Protein AF-A0A6M0RMW5-F1 (afdb_monomer_lite)

Radius of gyration: 16.73 Å; chains: 1; bounding box: 30×36×55 Å

Sequence (79 aa):
MSHILHRDSSLRERGSSYAAGTDLVSYGFQEPYLRAVLGLIGVSDITFIRAANSNEREDSRRQSLAKTHDLIRQMTTTW

Secondary structure (DSSP, 8-state):
--------------S----TTSTTGGG--HHHHHHHHHHHTT-----------SSS-HHHHHHHHHHHHHHHHHHHTT-

Structure (mmCIF, N/CA/C/O backbone):
data_AF-A0A6M0RMW5-F1
#
_entry.id   AF-A0A6M0RMW5-F1
#
loop_
_atom_site.group_PDB
_atom_site.id
_atom_site.type_symbol
_atom_site.label_atom_id
_atom_site.label_alt_id
_atom_site.label_comp_id
_atom_site.label_asym_id
_atom_site.label_entity_id
_atom_site.label_seq_id
_atom_site.pdbx_PDB_ins_code
_atom_site.Cartn_x
_atom_site.Cartn_y
_atom_site.Cartn_z
_atom_site.occupancy
_atom_site.B_iso_or_equiv
_atom_site.auth_seq_id
_atom_site.auth_comp_id
_atom_site.auth_asym_id
_atom_site.auth_atom_id
_atom_site.pdbx_PDB_model_num
ATOM 1 N N . MET A 1 1 ? -0.354 24.419 -39.781 1.00 35.94 1 MET A N 1
ATOM 2 C CA . MET A 1 1 ? -0.400 22.943 -39.841 1.00 35.94 1 MET A CA 1
ATOM 3 C C . MET A 1 1 ? 0.477 22.428 -38.704 1.00 35.94 1 MET A C 1
ATOM 5 O O . MET A 1 1 ? 1.689 22.422 -38.842 1.00 35.94 1 MET A O 1
ATOM 9 N N . SER A 1 2 ? -0.120 22.200 -37.530 1.00 38.38 2 SER A N 1
ATOM 10 C CA . SER A 1 2 ? 0.588 21.935 -36.266 1.00 38.38 2 SER A CA 1
ATOM 11 C C . SER A 1 2 ? 0.544 20.436 -35.978 1.00 38.38 2 SER A C 1
ATOM 13 O O . SER A 1 2 ? -0.546 19.886 -35.843 1.00 38.38 2 SER A O 1
ATOM 15 N N . HIS A 1 3 ? 1.699 19.769 -35.953 1.00 34.62 3 HIS A N 1
ATOM 16 C CA . HIS A 1 3 ? 1.802 18.345 -35.636 1.00 34.62 3 HIS A CA 1
ATOM 17 C C . HIS A 1 3 ? 2.291 18.215 -34.189 1.00 34.62 3 HIS A C 1
ATOM 19 O O . HIS A 1 3 ? 3.422 18.573 -33.863 1.00 34.62 3 HIS A O 1
ATOM 25 N N . ILE A 1 4 ? 1.396 17.763 -33.313 1.00 42.66 4 ILE A N 1
ATOM 26 C CA . ILE A 1 4 ? 1.635 17.531 -31.887 1.00 42.66 4 ILE A CA 1
ATOM 27 C C . ILE A 1 4 ? 2.491 16.266 -31.749 1.00 42.66 4 ILE A C 1
ATOM 29 O O . ILE A 1 4 ? 2.045 15.169 -32.083 1.00 42.66 4 ILE A O 1
ATOM 33 N N . LEU A 1 5 ? 3.724 16.423 -31.265 1.00 39.88 5 LEU A N 1
ATOM 34 C CA . LEU A 1 5 ? 4.587 15.314 -30.859 1.00 39.88 5 LEU A CA 1
ATOM 35 C C . LEU A 1 5 ? 3.973 14.625 -29.632 1.00 39.88 5 LEU A C 1
ATOM 37 O O . LEU A 1 5 ? 3.849 15.221 -28.562 1.00 39.88 5 LEU A O 1
ATOM 41 N N . HIS A 1 6 ? 3.575 13.365 -29.819 1.00 39.53 6 HIS A N 1
ATOM 42 C CA . HIS A 1 6 ? 3.142 12.453 -28.765 1.00 39.53 6 HIS A CA 1
ATOM 43 C C . HIS A 1 6 ? 4.246 12.318 -27.709 1.00 39.53 6 HIS A C 1
ATOM 45 O O . HIS A 1 6 ? 5.358 11.876 -27.997 1.00 39.53 6 HIS A O 1
ATOM 51 N N . ARG A 1 7 ? 3.928 12.697 -26.471 1.00 44.59 7 ARG A N 1
ATOM 52 C CA . ARG A 1 7 ? 4.787 12.514 -25.303 1.00 44.59 7 ARG A CA 1
ATOM 53 C C . ARG A 1 7 ? 4.677 11.059 -24.840 1.00 44.59 7 ARG A C 1
ATOM 55 O O . ARG A 1 7 ? 3.951 10.770 -23.895 1.00 44.59 7 ARG A O 1
ATOM 62 N N . ASP A 1 8 ? 5.375 10.144 -25.510 1.00 42.72 8 ASP A N 1
ATOM 63 C CA . ASP A 1 8 ? 5.595 8.808 -24.954 1.00 42.72 8 ASP A CA 1
ATOM 64 C C . ASP A 1 8 ? 6.735 8.891 -23.935 1.00 42.72 8 ASP A C 1
ATOM 66 O O . ASP A 1 8 ? 7.917 8.875 -24.264 1.00 42.72 8 ASP A O 1
ATOM 70 N N . SER A 1 9 ? 6.370 9.079 -22.670 1.00 42.09 9 SER A N 1
ATOM 71 C CA . SER A 1 9 ? 7.286 8.908 -21.546 1.00 42.09 9 SER A CA 1
ATOM 72 C C . SER A 1 9 ? 7.033 7.548 -20.900 1.00 42.09 9 SER A C 1
ATOM 74 O O . SER A 1 9 ? 6.625 7.478 -19.740 1.00 42.09 9 SER A O 1
ATOM 76 N N . SER A 1 10 ? 7.251 6.458 -21.639 1.00 38.84 10 SER A N 1
ATOM 77 C CA . SER A 1 10 ? 7.277 5.103 -21.079 1.00 38.84 10 SER A CA 1
ATOM 78 C C . SER A 1 10 ? 8.673 4.744 -20.544 1.00 38.84 10 SER A C 1
ATOM 80 O O . SER A 1 10 ? 9.273 3.737 -20.903 1.00 38.84 10 SER A O 1
ATOM 82 N N . LEU A 1 11 ? 9.196 5.542 -19.602 1.00 34.44 11 LEU A N 1
ATOM 83 C CA . LEU A 1 11 ? 10.334 5.124 -18.771 1.00 34.44 11 LEU A CA 1
ATOM 84 C C . LEU A 1 11 ? 9.848 4.076 -17.753 1.00 34.44 11 LEU A C 1
ATOM 86 O O . LEU A 1 11 ? 9.645 4.363 -16.572 1.00 34.44 11 LEU A O 1
ATOM 90 N N . ARG A 1 12 ? 9.596 2.852 -18.229 1.00 41.66 12 ARG A N 1
ATOM 91 C CA . ARG A 1 12 ? 9.453 1.655 -17.393 1.00 41.66 12 ARG A CA 1
ATOM 92 C C . ARG A 1 12 ? 10.846 1.063 -17.189 1.00 41.66 12 ARG A C 1
ATOM 94 O O . ARG A 1 12 ? 11.219 0.093 -17.839 1.00 41.66 12 ARG A O 1
ATOM 101 N N . GLU A 1 13 ? 11.616 1.684 -16.301 1.00 40.12 13 GLU A N 1
ATOM 102 C CA . GLU A 1 13 ? 12.868 1.121 -15.783 1.00 40.12 13 GLU A CA 1
ATOM 103 C C . GLU A 1 13 ? 12.534 -0.234 -15.131 1.00 40.12 13 GLU A C 1
ATOM 105 O O . GLU A 1 13 ? 11.644 -0.327 -14.277 1.00 40.12 13 GLU A O 1
ATOM 110 N N . ARG A 1 14 ? 13.160 -1.310 -15.609 1.00 50.16 14 ARG A N 1
ATOM 111 C CA . ARG A 1 14 ? 12.855 -2.696 -15.232 1.00 50.16 14 ARG A CA 1
ATOM 112 C C . ARG A 1 14 ? 13.651 -3.103 -13.990 1.00 50.16 14 ARG A C 1
ATOM 114 O O . ARG A 1 14 ? 14.321 -4.127 -13.994 1.00 50.16 14 ARG A O 1
ATOM 121 N N . GLY A 1 15 ? 13.476 -2.370 -12.896 1.00 47.31 15 GLY A N 1
ATOM 122 C CA . GLY A 1 15 ? 13.741 -2.890 -11.558 1.00 47.31 15 GLY A CA 1
ATOM 123 C C . GLY A 1 15 ? 12.563 -3.762 -11.124 1.00 47.31 15 GLY A C 1
ATOM 124 O O . GLY A 1 15 ? 11.417 -3.438 -11.431 1.00 47.31 15 GLY A O 1
ATOM 125 N N . SER A 1 16 ? 12.831 -4.895 -10.465 1.00 54.62 16 SER A N 1
ATOM 126 C CA . SER A 1 16 ? 11.818 -5.861 -10.005 1.00 54.62 16 SER A CA 1
ATOM 127 C C . SER A 1 16 ? 10.669 -5.163 -9.267 1.00 54.62 16 SER A C 1
ATOM 129 O O . SER A 1 16 ? 10.761 -4.817 -8.088 1.00 54.62 16 SER A O 1
ATOM 131 N N . SER A 1 17 ? 9.586 -4.902 -9.992 1.00 60.75 17 SER A N 1
ATOM 132 C CA . SER A 1 17 ? 8.417 -4.228 -9.463 1.00 60.75 17 SER A CA 1
ATOM 133 C C . SER A 1 17 ? 7.400 -5.299 -9.128 1.00 60.75 17 SER A C 1
ATOM 135 O O . SER A 1 17 ? 6.762 -5.846 -10.019 1.00 60.75 17 SER A O 1
ATOM 137 N N . TYR A 1 18 ? 7.213 -5.592 -7.842 1.00 66.88 18 TYR A N 1
ATOM 138 C CA . TYR A 1 18 ? 6.106 -6.426 -7.354 1.00 66.88 18 TYR A CA 1
ATOM 139 C C . TYR A 1 18 ? 4.770 -5.659 -7.377 1.00 66.88 18 TYR A C 1
ATOM 141 O O . TYR A 1 18 ? 3.976 -5.767 -6.443 1.00 66.88 18 TYR A O 1
ATOM 149 N N . ALA A 1 19 ? 4.604 -4.717 -8.307 1.00 66.50 19 ALA A N 1
ATOM 150 C CA . ALA A 1 19 ? 3.396 -3.914 -8.430 1.00 66.50 19 ALA A CA 1
ATOM 151 C C . ALA A 1 19 ? 2.292 -4.725 -9.114 1.00 66.50 19 ALA A C 1
ATOM 153 O O . ALA A 1 19 ? 2.563 -5.701 -9.813 1.00 66.50 19 ALA A O 1
ATOM 154 N N . ALA A 1 20 ? 1.044 -4.299 -8.931 1.00 65.06 20 ALA A N 1
ATOM 155 C CA . ALA A 1 20 ? -0.087 -4.906 -9.615 1.00 65.06 20 ALA A CA 1
ATOM 156 C C . ALA A 1 20 ? 0.134 -4.918 -11.140 1.00 65.06 20 ALA A C 1
ATOM 158 O O . ALA A 1 20 ? 0.547 -3.915 -11.726 1.00 65.06 20 ALA A O 1
ATOM 159 N N . GLY A 1 21 ? -0.133 -6.063 -11.772 1.00 71.19 21 GLY A N 1
ATOM 160 C CA . GLY A 1 21 ? 0.033 -6.250 -13.216 1.00 71.19 21 GLY A CA 1
ATOM 161 C C . GLY A 1 21 ? 1.432 -6.677 -13.672 1.00 71.19 21 GLY A C 1
ATOM 162 O O . GLY A 1 21 ? 1.670 -6.716 -14.876 1.00 71.19 21 GLY A O 1
ATOM 163 N N . THR A 1 22 ? 2.354 -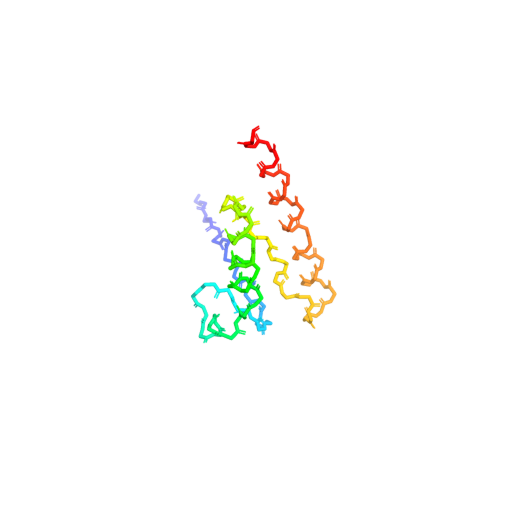6.996 -12.757 1.00 68.62 22 THR A N 1
ATOM 164 C CA . THR A 1 22 ? 3.601 -7.703 -13.092 1.00 68.62 22 THR A CA 1
ATOM 165 C C . THR A 1 22 ? 3.506 -9.177 -12.706 1.00 68.62 22 THR A C 1
ATOM 167 O O . THR A 1 22 ? 2.853 -9.518 -11.721 1.00 68.62 22 THR A O 1
ATOM 170 N N . ASP A 1 23 ? 4.230 -10.048 -13.414 1.00 73.50 23 ASP A N 1
ATOM 171 C CA . ASP A 1 23 ? 4.349 -11.477 -13.060 1.00 73.50 23 ASP A CA 1
ATOM 172 C C . ASP A 1 23 ? 4.970 -11.688 -11.672 1.00 73.50 23 ASP A C 1
ATOM 174 O O . ASP A 1 23 ? 4.864 -12.752 -11.065 1.00 73.50 23 ASP A O 1
ATOM 178 N N . LEU A 1 24 ? 5.626 -10.650 -11.153 1.00 71.25 24 LEU A N 1
ATOM 179 C CA . LEU A 1 24 ? 6.290 -10.681 -9.867 1.00 71.25 24 LEU A CA 1
ATOM 180 C C . LEU A 1 24 ? 5.337 -10.333 -8.715 1.00 71.25 24 LEU A C 1
ATOM 182 O O . LEU A 1 24 ? 5.689 -10.588 -7.572 1.00 71.25 24 LEU A O 1
ATOM 186 N N . VAL A 1 25 ? 4.129 -9.807 -8.958 1.00 75.38 25 VAL A N 1
ATOM 187 C CA . VAL A 1 25 ? 3.201 -9.345 -7.901 1.00 75.38 25 VAL A CA 1
ATOM 188 C C . VAL A 1 25 ? 3.024 -10.352 -6.752 1.00 75.38 25 VAL A C 1
ATOM 190 O O . VAL A 1 25 ? 3.041 -9.960 -5.586 1.00 75.38 25 VAL A O 1
ATOM 193 N N . SER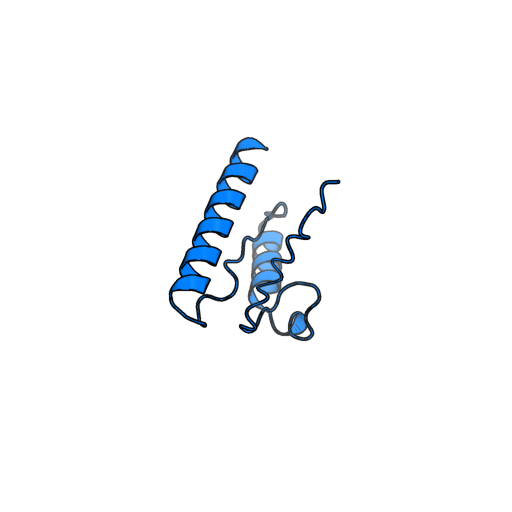 A 1 26 ? 2.963 -11.652 -7.060 1.00 74.62 26 SER A N 1
ATOM 194 C CA . SER A 1 26 ? 2.809 -12.741 -6.084 1.00 74.62 26 SER A CA 1
ATOM 195 C C . SER A 1 26 ? 4.014 -12.947 -5.157 1.00 74.62 26 SER A C 1
ATOM 197 O O . SER A 1 26 ? 3.870 -13.564 -4.108 1.00 74.62 26 SER A O 1
ATOM 199 N N . TYR A 1 27 ? 5.186 -12.418 -5.507 1.00 71.75 27 TYR A N 1
ATOM 200 C CA . TYR A 1 27 ? 6.399 -12.451 -4.683 1.00 71.75 27 TYR A CA 1
ATOM 201 C C . TYR A 1 27 ? 6.502 -11.245 -3.729 1.00 71.75 27 TYR A C 1
ATOM 203 O O . TYR A 1 27 ? 7.409 -11.174 -2.898 1.00 71.75 27 TYR A O 1
ATOM 211 N N . GLY A 1 28 ? 5.578 -10.282 -3.816 1.00 76.19 28 GLY A N 1
ATOM 212 C CA . GLY A 1 28 ? 5.534 -9.094 -2.965 1.00 76.19 28 GLY A CA 1
ATOM 213 C C . GLY A 1 28 ? 4.827 -9.327 -1.628 1.00 76.19 28 GLY A C 1
ATOM 214 O O . GLY A 1 28 ? 3.734 -8.811 -1.422 1.00 76.19 28 GLY A O 1
ATOM 215 N N . PHE A 1 29 ? 5.445 -10.054 -0.694 1.00 81.69 29 PHE A N 1
ATOM 216 C CA . PHE A 1 29 ? 4.802 -10.444 0.578 1.00 81.69 29 PHE A CA 1
ATOM 217 C C . PHE A 1 29 ? 4.634 -9.322 1.616 1.00 81.69 29 PHE A C 1
ATOM 219 O O . PHE A 1 29 ? 3.860 -9.471 2.561 1.00 81.69 29 PHE A O 1
ATOM 226 N N . GLN A 1 30 ? 5.333 -8.195 1.459 1.00 83.44 30 GLN A N 1
ATOM 227 C CA . GLN A 1 30 ? 5.362 -7.127 2.464 1.00 83.44 30 GLN A CA 1
ATOM 228 C C . GLN A 1 30 ? 3.986 -6.488 2.700 1.00 83.44 30 GLN A C 1
ATOM 230 O O . GLN A 1 30 ? 3.560 -6.333 3.842 1.00 83.44 30 GLN A O 1
ATOM 235 N N . GLU A 1 31 ? 3.287 -6.113 1.629 1.00 85.31 31 GLU A N 1
ATOM 236 C CA . GLU A 1 31 ? 1.981 -5.458 1.740 1.00 85.31 31 GLU A CA 1
ATOM 237 C C . GLU A 1 31 ? 0.887 -6.414 2.257 1.00 85.31 31 GLU A C 1
ATOM 239 O O . GLU A 1 31 ? 0.196 -6.034 3.204 1.00 85.31 31 GLU A O 1
ATOM 244 N N . PRO A 1 32 ? 0.758 -7.662 1.754 1.00 87.44 32 PRO A N 1
ATOM 245 C CA . PRO A 1 32 ? -0.168 -8.644 2.320 1.00 87.44 32 PRO A CA 1
ATOM 246 C C . PRO A 1 32 ? 0.053 -8.903 3.815 1.00 87.44 32 PRO A C 1
ATOM 248 O O . PRO A 1 32 ? -0.911 -8.948 4.577 1.00 87.44 32 PRO A O 1
ATOM 251 N N . TYR A 1 33 ? 1.311 -9.022 4.251 1.00 88.94 33 TYR A N 1
ATOM 252 C CA . TYR A 1 33 ? 1.637 -9.230 5.662 1.00 88.94 33 TYR A CA 1
ATOM 253 C C . TYR A 1 33 ? 1.214 -8.039 6.531 1.00 88.94 33 TYR A C 1
ATOM 255 O O . TYR A 1 33 ? 0.529 -8.213 7.539 1.00 88.94 33 TYR A O 1
ATOM 263 N N . LEU A 1 34 ? 1.574 -6.816 6.125 1.00 90.44 34 LEU A N 1
ATOM 264 C CA . LEU A 1 34 ? 1.230 -5.610 6.880 1.00 90.44 34 LEU A CA 1
ATOM 265 C C . LEU A 1 34 ? -0.283 -5.377 6.925 1.00 90.44 34 LEU A C 1
ATOM 267 O O . LEU A 1 34 ? -0.800 -5.020 7.979 1.00 90.44 34 LEU A O 1
ATOM 271 N N . ARG A 1 35 ? -1.008 -5.641 5.831 1.00 91.25 35 ARG A N 1
ATOM 272 C CA . ARG A 1 35 ? -2.478 -5.594 5.823 1.00 91.25 35 ARG A CA 1
ATOM 273 C C . ARG A 1 35 ? -3.087 -6.582 6.815 1.00 91.25 35 ARG A C 1
ATOM 275 O O . ARG A 1 35 ? -4.009 -6.208 7.530 1.00 91.25 35 ARG A O 1
ATOM 282 N N . ALA A 1 36 ? -2.571 -7.809 6.890 1.00 92.50 36 ALA A N 1
ATOM 283 C CA . ALA A 1 36 ? -3.086 -8.817 7.814 1.00 92.50 36 ALA A CA 1
ATOM 284 C C . ALA A 1 36 ? -2.873 -8.419 9.285 1.00 92.50 36 ALA A C 1
ATOM 286 O O . ALA A 1 36 ? -3.806 -8.483 10.083 1.00 92.50 36 ALA A O 1
ATOM 287 N N . VAL A 1 37 ? -1.667 -7.961 9.636 1.00 94.19 37 VAL A N 1
ATOM 288 C CA . VAL A 1 37 ? -1.340 -7.545 11.011 1.00 94.19 37 VAL A CA 1
ATOM 289 C C . VAL A 1 37 ? -2.127 -6.302 11.422 1.00 94.19 37 VAL A C 1
ATOM 291 O O . VAL A 1 37 ? -2.703 -6.274 12.507 1.00 94.19 37 VAL A O 1
ATOM 294 N N . LEU A 1 38 ? -2.183 -5.283 10.561 1.00 93.25 38 LEU A N 1
ATOM 295 C CA . LEU A 1 38 ? -2.929 -4.057 10.845 1.00 93.25 38 LEU A CA 1
ATOM 296 C C . LEU A 1 38 ? -4.443 -4.321 10.911 1.00 93.25 38 LEU A C 1
ATOM 298 O O . LEU A 1 38 ? -5.117 -3.807 11.803 1.00 93.25 38 LEU A O 1
ATOM 302 N N . GLY A 1 39 ? -4.961 -5.205 10.053 1.00 92.19 39 GLY A N 1
ATOM 303 C CA . GLY A 1 39 ? -6.355 -5.640 10.090 1.00 92.19 39 GLY A CA 1
ATOM 304 C C . GLY A 1 39 ? -6.723 -6.374 11.381 1.00 92.19 39 GLY A C 1
ATOM 305 O O . GLY A 1 39 ? -7.808 -6.152 11.914 1.00 92.19 39 GLY A O 1
ATOM 306 N N . LEU A 1 40 ? -5.811 -7.181 11.938 1.00 94.94 40 LEU A N 1
ATOM 307 C CA . LEU A 1 40 ? -6.029 -7.873 13.215 1.00 94.94 40 LEU A CA 1
ATOM 308 C C . LEU A 1 40 ? -6.256 -6.897 14.382 1.00 94.94 40 LEU A C 1
ATOM 310 O O . LEU A 1 40 ? -7.040 -7.195 15.279 1.00 94.94 40 LEU A O 1
ATOM 314 N N . ILE A 1 41 ? -5.600 -5.733 14.364 1.00 95.50 41 ILE A N 1
ATOM 315 C CA . ILE A 1 41 ? -5.744 -4.689 15.395 1.00 95.50 41 ILE A CA 1
ATOM 316 C C . ILE A 1 41 ? -6.815 -3.637 15.054 1.00 95.50 41 ILE A C 1
ATOM 318 O O . ILE A 1 41 ? -6.924 -2.628 15.747 1.00 95.50 41 ILE A O 1
ATOM 322 N N . GLY A 1 42 ? -7.609 -3.854 13.999 1.00 92.31 42 GLY A N 1
ATOM 323 C CA . GLY A 1 42 ? -8.726 -2.983 13.614 1.00 92.31 42 GLY A CA 1
ATOM 324 C C . GLY A 1 42 ? -8.370 -1.811 12.691 1.00 92.31 42 GLY A C 1
ATOM 325 O O . GLY A 1 42 ? -9.244 -1.004 12.379 1.00 92.31 42 GLY A O 1
ATOM 326 N N . VAL A 1 43 ? -7.130 -1.712 12.206 1.00 91.56 43 VAL A N 1
ATOM 327 C CA . VAL A 1 43 ? -6.725 -0.701 11.217 1.00 91.56 43 VAL A CA 1
ATOM 328 C C . VAL A 1 43 ? -6.953 -1.275 9.820 1.00 91.56 43 VAL A C 1
ATOM 330 O O . VAL A 1 43 ? -6.234 -2.168 9.381 1.00 91.56 43 VAL A O 1
ATOM 333 N N . SER A 1 44 ? -7.980 -0.786 9.126 1.00 89.44 44 SER A N 1
ATOM 334 C CA . SER A 1 44 ? -8.412 -1.323 7.823 1.00 89.44 44 SER A CA 1
ATOM 335 C C . SER A 1 44 ? -8.291 -0.326 6.671 1.00 89.44 44 SER A C 1
ATOM 337 O O . SER A 1 44 ? -8.034 -0.740 5.538 1.00 89.44 44 SER A O 1
ATOM 339 N N . ASP A 1 45 ? -8.398 0.973 6.952 1.00 89.00 45 ASP A N 1
ATOM 340 C CA . ASP A 1 45 ? -8.201 2.026 5.958 1.00 89.00 45 ASP A CA 1
ATOM 341 C C . ASP A 1 45 ? -6.705 2.323 5.783 1.00 89.00 45 ASP A C 1
ATOM 343 O O . ASP A 1 45 ? -6.115 3.153 6.474 1.00 89.00 45 ASP A O 1
ATOM 347 N N . ILE A 1 46 ? -6.053 1.539 4.918 1.00 85.00 46 ILE A N 1
ATOM 348 C CA . ILE A 1 46 ? -4.600 1.575 4.721 1.00 85.00 46 ILE A CA 1
ATOM 349 C C . ILE A 1 46 ? -4.274 1.814 3.253 1.00 85.00 46 ILE A C 1
ATOM 351 O O . ILE A 1 46 ? -4.568 0.989 2.378 1.00 85.00 46 ILE A O 1
ATOM 355 N N . THR A 1 47 ? -3.545 2.900 3.018 1.00 86.44 47 THR A N 1
ATOM 356 C CA . THR A 1 47 ? -2.950 3.231 1.727 1.00 86.44 47 THR A CA 1
ATOM 357 C C . THR A 1 47 ? -1.451 2.939 1.754 1.00 86.44 47 THR A C 1
ATOM 359 O O . THR A 1 47 ? -0.718 3.498 2.567 1.00 86.44 47 THR A O 1
ATOM 362 N N . PHE A 1 48 ? -0.975 2.087 0.842 1.00 82.12 48 PHE A N 1
ATOM 363 C CA . PHE A 1 48 ? 0.455 1.823 0.667 1.00 82.12 48 PHE A CA 1
ATOM 364 C C . PHE A 1 48 ? 1.019 2.676 -0.466 1.00 82.12 48 PHE A C 1
ATOM 366 O O . PHE A 1 48 ? 0.494 2.678 -1.578 1.00 82.12 48 PHE A O 1
ATOM 373 N N . ILE A 1 49 ? 2.129 3.359 -0.194 1.00 79.50 49 ILE A N 1
ATOM 374 C CA . ILE A 1 49 ? 2.882 4.122 -1.190 1.00 79.50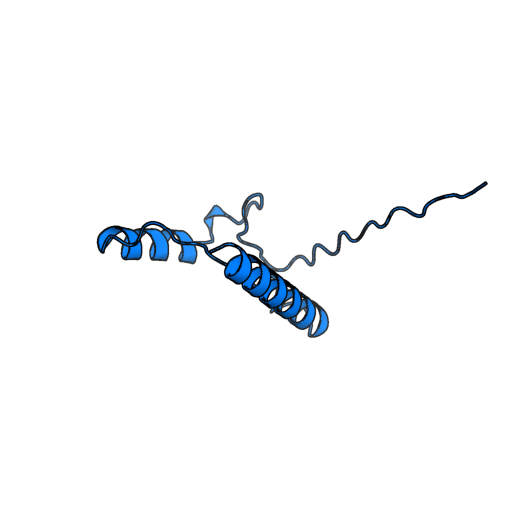 49 ILE A CA 1
ATOM 375 C C . ILE A 1 49 ? 4.241 3.451 -1.367 1.00 79.50 49 ILE A C 1
ATOM 377 O O . ILE A 1 49 ? 4.974 3.246 -0.400 1.00 79.50 49 ILE A O 1
ATOM 381 N N . ARG A 1 50 ? 4.585 3.099 -2.609 1.00 73.06 50 ARG A N 1
ATOM 382 C CA . ARG A 1 50 ? 5.849 2.434 -2.946 1.00 73.06 50 ARG A CA 1
ATOM 383 C C . ARG A 1 50 ? 6.706 3.327 -3.834 1.00 73.06 50 ARG A C 1
ATOM 385 O O . ARG A 1 50 ? 6.299 3.669 -4.940 1.00 73.06 50 ARG A O 1
ATOM 392 N N . ALA A 1 51 ? 7.935 3.593 -3.403 1.00 70.44 51 ALA A N 1
ATOM 393 C CA . ALA A 1 51 ? 8.974 4.124 -4.278 1.00 70.44 51 ALA A CA 1
ATOM 394 C C . ALA A 1 51 ? 9.544 2.972 -5.130 1.00 70.44 51 ALA A C 1
ATOM 396 O O . ALA A 1 51 ? 10.396 2.207 -4.677 1.00 70.44 51 ALA A O 1
ATOM 397 N N . ALA A 1 52 ? 9.027 2.777 -6.346 1.00 62.16 52 ALA A N 1
ATOM 398 C CA . ALA A 1 52 ? 9.539 1.749 -7.256 1.00 62.16 52 ALA A CA 1
ATOM 399 C C . ALA A 1 52 ? 10.950 2.111 -7.769 1.00 62.16 52 ALA A C 1
ATOM 401 O O . ALA A 1 52 ? 11.212 3.270 -8.072 1.00 62.16 52 ALA A O 1
ATOM 402 N N . ASN A 1 53 ? 11.831 1.118 -7.919 1.00 62.41 53 ASN A N 1
ATOM 403 C CA . ASN A 1 53 ? 13.128 1.216 -8.615 1.00 62.41 53 ASN A CA 1
ATOM 404 C C . ASN A 1 53 ? 14.176 2.159 -7.991 1.00 62.41 53 ASN A C 1
ATOM 406 O O . ASN A 1 53 ? 14.664 3.089 -8.623 1.00 62.41 53 ASN A O 1
ATOM 410 N N . SER A 1 54 ? 14.587 1.858 -6.757 1.00 54.12 54 SER A N 1
ATOM 411 C CA . SER A 1 54 ? 15.735 2.507 -6.096 1.00 54.12 54 SER A CA 1
ATOM 412 C C . SER A 1 54 ? 17.105 1.902 -6.482 1.00 54.12 54 SER A C 1
ATOM 414 O O . SER A 1 54 ? 18.145 2.524 -6.254 1.00 54.12 54 SER A O 1
ATOM 416 N N . ASN A 1 55 ? 17.110 0.694 -7.070 1.00 54.19 55 ASN A N 1
ATOM 417 C CA . ASN A 1 55 ? 18.331 -0.077 -7.356 1.00 54.19 55 ASN A CA 1
ATOM 418 C C . ASN A 1 55 ? 18.942 0.170 -8.746 1.00 54.19 55 ASN A C 1
ATOM 420 O O . ASN A 1 55 ? 20.102 -0.175 -8.955 1.00 54.19 55 ASN A O 1
ATOM 424 N N . GLU A 1 56 ? 18.215 0.771 -9.690 1.00 55.31 56 GLU A N 1
ATOM 425 C CA . GLU A 1 56 ? 18.727 1.047 -11.038 1.00 55.31 56 GLU A CA 1
ATOM 426 C C . GLU A 1 56 ? 19.045 2.540 -11.176 1.00 55.31 56 GLU A C 1
ATOM 428 O O . GLU A 1 56 ? 18.172 3.338 -11.470 1.00 55.31 56 GLU A O 1
ATOM 433 N N . ARG A 1 57 ? 20.315 2.910 -10.959 1.00 62.66 57 ARG A N 1
ATOM 434 C CA . ARG A 1 57 ? 20.898 4.254 -11.181 1.00 62.66 57 ARG A CA 1
ATOM 435 C C . ARG A 1 57 ? 20.350 5.400 -10.300 1.00 62.66 57 ARG A C 1
ATOM 437 O O . ARG A 1 57 ? 19.226 5.411 -9.810 1.00 62.66 57 ARG A O 1
ATOM 444 N N . GLU A 1 58 ? 21.210 6.396 -10.076 1.00 65.88 58 GLU A N 1
ATOM 445 C CA . GLU A 1 58 ? 20.941 7.579 -9.238 1.00 65.88 58 GLU A CA 1
ATOM 446 C C . GLU A 1 58 ? 19.711 8.375 -9.702 1.00 65.88 58 GLU A C 1
ATOM 448 O O . GLU A 1 58 ? 18.896 8.803 -8.881 1.00 65.88 58 GLU A O 1
ATOM 453 N N . ASP A 1 59 ? 19.546 8.523 -11.017 1.00 68.62 59 ASP A N 1
ATOM 454 C CA . ASP A 1 59 ? 18.474 9.326 -11.605 1.00 68.62 59 ASP A CA 1
ATOM 455 C C . ASP A 1 59 ? 17.088 8.700 -11.417 1.00 68.62 59 ASP A C 1
ATOM 457 O O . ASP A 1 59 ? 16.142 9.402 -11.050 1.00 68.62 59 ASP A O 1
ATOM 461 N N . SER A 1 60 ? 16.949 7.383 -11.588 1.00 65.81 60 SER A N 1
ATOM 462 C CA . SER A 1 60 ? 15.660 6.695 -11.434 1.00 65.81 60 SER A CA 1
ATOM 463 C C . SER A 1 60 ? 15.206 6.683 -9.971 1.00 65.81 60 SER A C 1
ATOM 465 O O . SER A 1 60 ? 14.019 6.865 -9.688 1.00 65.81 60 SER A O 1
ATOM 467 N N . ARG A 1 61 ? 16.150 6.617 -9.021 1.00 66.81 61 ARG A N 1
ATOM 468 C CA . ARG A 1 61 ? 15.862 6.781 -7.588 1.00 66.81 61 ARG A CA 1
ATOM 469 C C . ARG A 1 61 ? 15.355 8.184 -7.261 1.00 66.81 61 ARG A C 1
ATOM 471 O O . ARG A 1 61 ? 14.342 8.319 -6.577 1.00 66.81 61 ARG A O 1
ATOM 478 N N . ARG A 1 62 ? 16.016 9.231 -7.770 1.00 75.44 62 ARG A N 1
ATOM 479 C CA . ARG A 1 62 ? 15.578 10.628 -7.579 1.00 75.44 62 ARG A CA 1
ATOM 480 C C . ARG A 1 62 ? 14.182 10.863 -8.144 1.00 75.44 62 ARG A C 1
ATOM 482 O O . ARG A 1 62 ? 13.351 11.473 -7.475 1.00 75.44 62 ARG A O 1
ATOM 489 N N . GLN A 1 63 ? 13.899 10.331 -9.331 1.00 77.06 63 GLN A N 1
ATOM 490 C CA . GLN A 1 63 ? 12.573 10.426 -9.945 1.00 77.06 63 GLN A CA 1
ATOM 491 C C . GLN A 1 63 ? 11.503 9.674 -9.144 1.00 77.06 63 GLN A C 1
ATOM 493 O O . GLN A 1 63 ? 10.389 10.174 -8.991 1.00 77.06 63 GLN A O 1
ATOM 498 N N . SER A 1 64 ? 11.825 8.494 -8.609 1.00 70.12 64 SER A N 1
ATOM 499 C CA . SER A 1 64 ? 10.902 7.710 -7.780 1.00 70.12 64 SER A CA 1
ATOM 500 C C . SER A 1 64 ? 10.555 8.413 -6.465 1.00 70.12 64 SER A C 1
ATOM 502 O O . SER A 1 64 ? 9.386 8.481 -6.075 1.00 70.12 64 SER A O 1
ATOM 504 N N . LEU A 1 65 ? 11.554 9.021 -5.817 1.00 79.56 65 LEU A N 1
ATOM 505 C CA . LEU A 1 65 ? 11.357 9.815 -4.604 1.00 79.56 65 LEU A CA 1
ATOM 506 C C . LEU A 1 65 ? 10.533 11.079 -4.874 1.00 79.56 65 LEU A C 1
ATOM 508 O O . LEU A 1 65 ? 9.601 11.362 -4.125 1.00 79.56 65 LEU A O 1
ATOM 512 N N . ALA A 1 66 ? 10.816 11.796 -5.967 1.00 82.94 66 ALA A N 1
ATOM 513 C CA . ALA A 1 66 ? 10.042 12.972 -6.361 1.00 82.94 66 ALA A CA 1
ATOM 514 C C . ALA A 1 66 ? 8.560 12.624 -6.593 1.00 82.94 66 ALA A C 1
ATOM 516 O O . ALA A 1 66 ? 7.681 13.244 -5.999 1.00 82.94 66 ALA A O 1
ATOM 517 N N . LYS A 1 67 ? 8.280 11.558 -7.357 1.00 81.19 67 LYS A N 1
ATOM 518 C CA . LYS A 1 67 ? 6.907 11.065 -7.579 1.00 81.19 67 LYS A CA 1
ATOM 519 C C . LYS A 1 67 ? 6.210 10.666 -6.276 1.00 81.19 67 LYS A C 1
ATOM 521 O O . LYS A 1 67 ? 5.030 10.953 -6.100 1.00 81.19 67 LYS A O 1
ATOM 526 N N . THR A 1 68 ? 6.938 10.021 -5.364 1.00 82.00 68 THR A N 1
ATOM 527 C CA . THR A 1 68 ? 6.419 9.632 -4.044 1.00 82.00 68 THR A CA 1
ATOM 528 C C . THR A 1 68 ? 6.021 10.861 -3.226 1.00 82.00 68 THR A C 1
ATOM 530 O O . THR A 1 68 ? 4.934 10.891 -2.656 1.00 82.00 68 THR A O 1
ATOM 533 N N . HIS A 1 69 ? 6.860 11.900 -3.208 1.00 83.00 69 HIS A N 1
ATOM 534 C CA . HIS A 1 69 ? 6.560 13.157 -2.517 1.00 83.00 69 HIS A CA 1
ATOM 535 C C . HIS A 1 69 ? 5.331 13.867 -3.093 1.00 83.00 69 HIS A C 1
ATOM 537 O O . HIS A 1 69 ? 4.491 14.346 -2.330 1.00 83.00 69 HIS A O 1
ATOM 543 N N . ASP A 1 70 ? 5.201 13.916 -4.418 1.00 85.19 70 ASP A N 1
ATOM 544 C CA . ASP A 1 70 ? 4.047 14.544 -5.062 1.00 85.19 70 ASP A CA 1
ATOM 545 C C . ASP A 1 70 ? 2.743 13.797 -4.758 1.00 85.19 70 ASP A C 1
ATOM 547 O O . ASP A 1 70 ? 1.711 14.434 -4.539 1.00 85.19 70 ASP A O 1
ATOM 551 N N . LEU A 1 71 ? 2.782 12.461 -4.689 1.00 82.56 71 LEU A N 1
ATOM 552 C CA . LEU A 1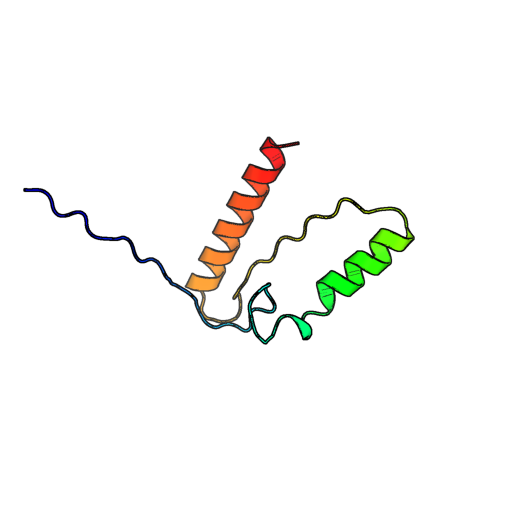 71 ? 1.622 11.653 -4.313 1.00 82.56 71 LEU A CA 1
ATOM 553 C C . LEU A 1 71 ? 1.222 11.874 -2.849 1.00 82.56 71 LEU A C 1
ATOM 555 O O . LEU A 1 71 ? 0.041 12.056 -2.568 1.00 82.56 71 LEU A O 1
ATOM 559 N N . ILE A 1 72 ? 2.194 11.911 -1.929 1.00 85.12 72 ILE A N 1
ATOM 560 C CA . ILE A 1 72 ? 1.932 12.196 -0.509 1.00 85.12 72 ILE A CA 1
ATOM 561 C C . ILE A 1 72 ? 1.237 13.554 -0.365 1.00 85.12 72 ILE A C 1
ATOM 563 O O . ILE A 1 72 ? 0.218 13.641 0.315 1.00 85.12 72 ILE A O 1
ATOM 567 N N . ARG A 1 73 ? 1.730 14.596 -1.052 1.00 86.19 73 ARG A N 1
ATOM 568 C CA . ARG A 1 73 ? 1.110 15.933 -1.023 1.00 86.19 73 ARG A CA 1
ATOM 569 C C . ARG A 1 73 ? -0.340 15.917 -1.506 1.00 86.19 73 ARG A C 1
ATOM 571 O O . ARG A 1 73 ? -1.187 16.516 -0.854 1.00 86.19 73 AR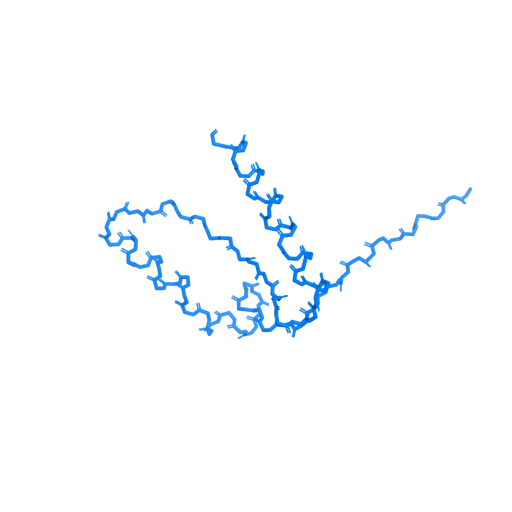G A O 1
ATOM 578 N N . GLN A 1 74 ? -0.623 15.230 -2.614 1.00 81.06 74 GLN A N 1
ATOM 579 C CA . GLN A 1 74 ? -1.985 15.104 -3.152 1.00 81.06 74 GLN A CA 1
ATOM 580 C C . GLN A 1 74 ? -2.914 14.345 -2.204 1.00 81.06 74 GLN A C 1
ATOM 582 O O . GLN A 1 74 ? -4.084 14.698 -2.052 1.00 81.06 74 GLN A O 1
ATOM 587 N N . MET A 1 75 ? -2.396 13.308 -1.545 1.00 82.19 75 MET A N 1
ATOM 588 C CA . MET A 1 75 ? -3.169 12.577 -0.554 1.00 82.19 75 MET A CA 1
ATOM 589 C C . MET A 1 75 ? -3.522 13.489 0.608 1.00 82.19 75 MET A C 1
ATOM 591 O O . MET A 1 75 ? -4.702 13.610 0.888 1.00 82.19 75 MET A O 1
ATOM 595 N N . THR A 1 76 ? -2.566 14.215 1.195 1.00 79.75 76 THR A N 1
ATOM 596 C CA . THR A 1 76 ? -2.824 15.135 2.318 1.00 79.75 76 THR A CA 1
ATOM 597 C C . THR A 1 76 ? -3.889 16.196 2.019 1.00 79.75 76 THR A C 1
ATOM 599 O O . THR A 1 76 ? -4.611 16.576 2.929 1.00 79.75 76 THR A O 1
ATOM 602 N N . THR A 1 77 ? -4.034 16.660 0.773 1.00 81.75 77 THR A N 1
ATOM 603 C CA . THR A 1 77 ? -5.079 17.638 0.406 1.00 81.75 77 THR A CA 1
ATOM 604 C C . THR A 1 77 ? -6.484 17.048 0.253 1.00 81.75 77 THR A C 1
ATOM 606 O O . THR A 1 77 ? -7.428 17.806 0.054 1.00 81.75 77 THR A O 1
ATOM 609 N N . THR A 1 78 ? -6.620 15.720 0.285 1.00 67.31 78 THR A N 1
ATOM 610 C CA . THR A 1 78 ? -7.875 14.995 0.012 1.00 67.31 78 THR A CA 1
ATOM 611 C C . THR A 1 78 ? -8.536 14.441 1.289 1.00 67.31 78 THR A C 1
ATOM 613 O O . THR A 1 78 ? -9.615 13.860 1.198 1.00 67.31 78 THR A O 1
ATOM 616 N N . TRP A 1 79 ? -7.918 14.626 2.463 1.00 48.94 79 TRP A N 1
ATOM 617 C CA . TRP A 1 79 ? -8.476 14.239 3.770 1.00 48.94 79 TRP A CA 1
ATOM 618 C C . TRP A 1 79 ? -9.203 15.396 4.451 1.00 48.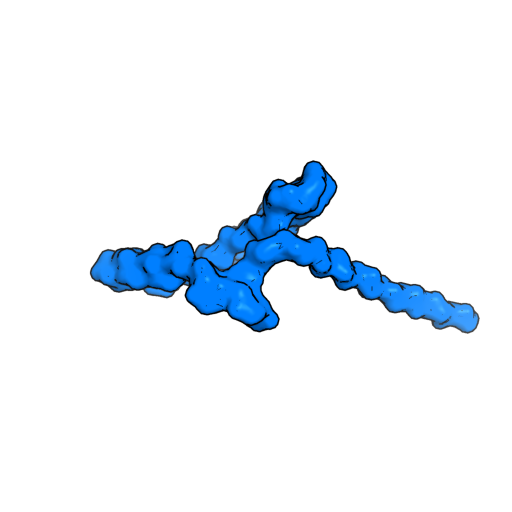94 79 TRP A C 1
ATOM 620 O O . TRP A 1 79 ? -8.704 16.541 4.356 1.00 48.94 79 TRP A O 1
#

Foldseek 3Di:
DDDDDDPPPPPPPPDPDLDPPDPNVVVPVPVVVVCVVCVVVPNNPDDDQDLPDPPPDPVSSVVSVVVSVVVVVVVVVVD

InterPro domains:
  IPR029039 Flavoprotein-like superfamily [G3DSA:3.40.50.360] (10-79)

pLDDT: mean 70.23, std 17.77, range [34.44, 95.5]

Organism: NCBI:txid2292702